Protein AF-A0A519YIN2-F1 (afdb_monomer)

Solvent-accessible surface area (backbone atoms only — not comparable to full-atom values): 6326 Å² total; per-residue (Å²): 134,84,76,80,74,86,56,94,84,68,76,73,82,45,78,56,23,67,72,43,74,65,37,31,50,52,16,38,61,60,21,43,63,30,43,52,50,17,51,50,36,40,52,53,16,50,53,48,19,66,74,64,34,72,75,64,7,54,49,42,31,53,52,20,50,52,53,18,52,54,39,33,50,55,17,49,54,50,14,51,52,55,15,64,68,54,80,72,80,85,74,81,86,78,64,96,80,59,91,43,82,91,48,52,81,79,73,57,85,132

Radius of gyration: 20.18 Å; Cα contacts (8 Å, |Δi|>4): 98; chains: 1; bounding box: 44×25×70 Å

pLDDT: mean 75.42, std 15.52, range [42.62, 97.12]

Structure (mmCIF, N/CA/C/O backbone):
data_AF-A0A519YIN2-F1
#
_entry.id   AF-A0A519YIN2-F1
#
loop_
_atom_site.group_PDB
_atom_site.id
_atom_site.type_symbol
_atom_site.label_atom_id
_atom_site.label_alt_id
_atom_site.label_comp_id
_atom_site.label_asym_id
_atom_site.label_entity_id
_atom_site.label_seq_id
_atom_site.pdbx_PDB_ins_code
_atom_site.Cartn_x
_atom_site.Cartn_y
_atom_site.Cartn_z
_atom_site.occupancy
_atom_site.B_iso_or_equiv
_atom_site.auth_seq_id
_atom_site.auth_comp_id
_atom_site.auth_asym_id
_atom_site.auth_atom_id
_atom_site.pdbx_PDB_model_num
ATOM 1 N N . ALA A 1 1 ? -26.749 0.402 3.080 1.00 46.25 1 ALA A N 1
ATOM 2 C CA . ALA A 1 1 ? -25.273 0.385 3.101 1.00 46.25 1 ALA A CA 1
ATOM 3 C C . ALA A 1 1 ? -24.846 -0.961 3.661 1.00 46.25 1 ALA A C 1
ATOM 5 O O . ALA A 1 1 ? -24.842 -1.151 4.871 1.00 46.25 1 ALA A O 1
ATOM 6 N N . GLU A 1 2 ? -24.653 -1.924 2.768 1.00 42.62 2 GLU A N 1
ATOM 7 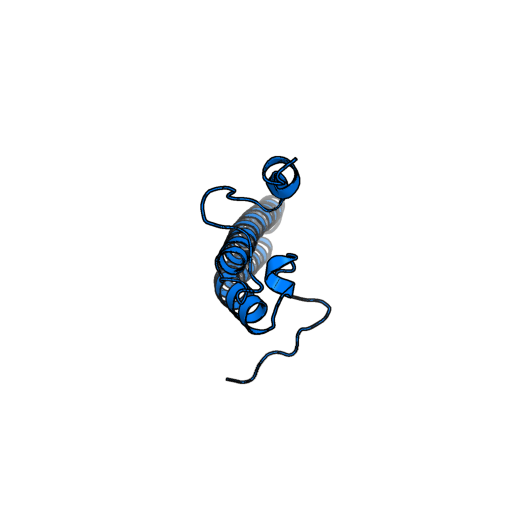C CA . GLU A 1 2 ? -24.361 -3.313 3.112 1.00 42.62 2 GLU A CA 1
ATOM 8 C C . GLU A 1 2 ? -22.952 -3.403 3.714 1.00 42.62 2 GLU A C 1
ATOM 10 O O . GLU A 1 2 ? -22.001 -2.837 3.171 1.00 42.62 2 GLU A O 1
ATOM 15 N N . ARG A 1 3 ? -22.828 -4.021 4.892 1.00 49.75 3 ARG A N 1
ATOM 16 C CA . ARG A 1 3 ? -21.546 -4.167 5.591 1.00 49.75 3 ARG A CA 1
ATOM 17 C C . ARG A 1 3 ? -20.703 -5.181 4.826 1.00 49.75 3 ARG A C 1
ATOM 19 O O . ARG A 1 3 ? -21.168 -6.293 4.604 1.00 49.75 3 ARG A O 1
ATOM 26 N N . LEU A 1 4 ? -19.458 -4.839 4.485 1.00 54.72 4 LEU A N 1
ATOM 27 C CA . LEU A 1 4 ? -18.485 -5.875 4.145 1.00 54.72 4 LEU A CA 1
ATOM 28 C C . LEU A 1 4 ? -18.327 -6.754 5.397 1.00 54.72 4 LEU A C 1
ATOM 30 O O . LEU A 1 4 ? -17.875 -6.231 6.422 1.00 54.72 4 LEU A O 1
ATOM 34 N N . PRO A 1 5 ? -18.708 -8.046 5.358 1.00 58.00 5 PRO A N 1
ATOM 35 C CA . PRO A 1 5 ? -18.439 -8.949 6.460 1.00 58.00 5 PRO A CA 1
ATOM 36 C C . PRO A 1 5 ? -16.938 -8.924 6.711 1.00 58.00 5 PRO A C 1
ATOM 38 O O . PRO A 1 5 ? -16.133 -8.886 5.777 1.00 58.00 5 PRO A O 1
ATOM 41 N N . ARG A 1 6 ? -16.574 -8.880 7.986 1.00 57.47 6 ARG A N 1
ATOM 42 C CA . ARG A 1 6 ? -15.207 -8.728 8.465 1.00 57.47 6 ARG A CA 1
ATOM 43 C C . ARG A 1 6 ? -14.313 -9.826 7.879 1.00 57.47 6 ARG A C 1
ATOM 45 O O . ARG A 1 6 ? -14.219 -10.925 8.419 1.00 57.47 6 ARG A O 1
ATOM 52 N N . ASN A 1 7 ? -13.679 -9.551 6.737 1.00 59.31 7 ASN A N 1
ATOM 53 C CA . ASN A 1 7 ? -12.852 -10.534 6.052 1.00 59.31 7 ASN A CA 1
ATOM 54 C C . ASN A 1 7 ? -11.622 -10.823 6.915 1.00 59.31 7 ASN A C 1
ATOM 56 O O . ASN A 1 7 ? -10.986 -9.924 7.473 1.00 59.31 7 ASN A O 1
ATOM 60 N N . ARG A 1 8 ? -11.261 -12.102 7.012 1.00 59.22 8 ARG A N 1
ATOM 61 C CA . ARG A 1 8 ? -10.138 -12.548 7.830 1.00 59.22 8 ARG A CA 1
ATOM 62 C C . ARG A 1 8 ? -8.754 -12.145 7.283 1.00 59.22 8 ARG A C 1
ATOM 64 O O . ARG A 1 8 ? -7.770 -12.422 7.958 1.00 59.22 8 ARG A O 1
ATOM 71 N N . TRP A 1 9 ? -8.672 -11.481 6.127 1.00 56.84 9 TRP A N 1
ATOM 72 C CA . TRP A 1 9 ? -7.410 -11.245 5.409 1.00 56.84 9 TRP A CA 1
ATOM 73 C C . TRP A 1 9 ? -7.090 -9.784 5.054 1.00 56.84 9 TRP A C 1
ATOM 75 O O . TRP A 1 9 ? -5.938 -9.502 4.749 1.00 56.84 9 TRP A O 1
ATOM 85 N N . ALA A 1 10 ? -8.046 -8.850 5.103 1.00 61.69 10 ALA A N 1
ATOM 86 C CA . ALA A 1 10 ? -7.838 -7.478 4.615 1.00 61.69 10 ALA A CA 1
ATOM 87 C C . ALA A 1 10 ? -8.329 -6.407 5.606 1.00 61.69 10 ALA A C 1
ATOM 89 O O . ALA A 1 10 ? -9.294 -6.636 6.338 1.00 61.69 10 ALA A O 1
ATOM 90 N N . GLY A 1 11 ? -7.681 -5.235 5.589 1.00 66.31 11 GLY A N 1
ATOM 91 C CA . GLY A 1 11 ? -8.052 -4.044 6.366 1.00 66.31 11 GLY A CA 1
ATOM 92 C C . GLY A 1 11 ? -7.111 -3.714 7.533 1.00 66.31 11 GLY A C 1
ATOM 93 O O . GLY A 1 11 ? -6.221 -4.491 7.878 1.00 66.31 11 GLY A O 1
ATOM 94 N N . VAL A 1 12 ? -7.313 -2.545 8.148 1.00 69.31 12 VAL A N 1
ATOM 95 C CA . VAL A 1 12 ? -6.556 -2.101 9.335 1.00 69.31 12 VAL A CA 1
ATOM 96 C C . VAL A 1 12 ? -6.982 -2.937 10.544 1.00 69.31 12 VAL A C 1
ATOM 98 O O . VAL A 1 12 ? -8.166 -3.000 10.867 1.00 69.31 12 VAL A O 1
ATOM 101 N N . ARG A 1 13 ? -6.023 -3.610 11.192 1.00 73.94 13 ARG A N 1
ATOM 102 C CA . ARG A 1 13 ? -6.262 -4.573 12.281 1.00 73.94 13 ARG A CA 1
ATOM 103 C C . ARG A 1 13 ? -5.486 -4.230 13.534 1.00 73.94 13 ARG A C 1
ATOM 105 O O . ARG A 1 13 ? -4.581 -4.944 13.953 1.00 73.94 13 ARG A O 1
ATOM 112 N N . THR A 1 14 ? -5.853 -3.116 14.135 1.00 69.94 14 THR A N 1
ATOM 113 C CA . THR A 1 14 ? -5.422 -2.784 15.491 1.00 69.94 14 THR A CA 1
ATOM 114 C C . THR A 1 14 ? -6.461 -3.277 16.500 1.00 69.94 14 THR A C 1
ATOM 116 O O . THR A 1 14 ? -7.635 -3.390 16.137 1.00 69.94 14 THR A O 1
ATOM 119 N N . PRO A 1 15 ? -6.082 -3.566 17.757 1.00 70.75 15 PRO A N 1
ATOM 120 C CA . PRO A 1 15 ? -7.028 -4.006 18.788 1.00 70.75 15 PRO A CA 1
ATOM 121 C C . PRO A 1 15 ? -8.262 -3.094 18.894 1.00 70.75 15 PRO A C 1
ATOM 123 O O . PRO A 1 15 ? -9.375 -3.603 18.982 1.00 70.75 15 PRO A O 1
ATOM 126 N N . GLU A 1 16 ? -8.093 -1.778 18.734 1.00 68.31 16 GLU A N 1
ATOM 127 C CA . GLU A 1 16 ? -9.209 -0.819 18.735 1.00 68.31 16 GLU A CA 1
ATOM 128 C C . GLU A 1 16 ? -10.136 -0.961 17.517 1.00 68.31 16 GLU A C 1
ATOM 130 O O . GLU A 1 16 ? -11.353 -0.976 17.661 1.00 68.31 16 GLU A O 1
ATOM 135 N N . THR A 1 17 ? -9.598 -1.171 16.308 1.00 61.50 17 THR A N 1
ATOM 136 C CA . THR A 1 17 ? -10.432 -1.411 15.105 1.00 61.50 17 THR A CA 1
ATOM 137 C C . THR A 1 17 ? -11.217 -2.717 15.163 1.00 61.50 17 THR A C 1
ATOM 139 O O . THR A 1 17 ? -12.149 -2.914 14.390 1.00 61.50 17 THR A O 1
ATOM 142 N N . MET A 1 18 ? -10.806 -3.650 16.025 1.00 72.56 18 MET A N 1
ATOM 143 C CA . MET A 1 18 ? -11.410 -4.973 16.143 1.00 72.56 18 MET A CA 1
ATOM 144 C C . MET A 1 18 ? -12.534 -5.033 17.184 1.00 72.56 18 MET A C 1
ATOM 146 O O . MET A 1 18 ? -13.124 -6.100 17.340 1.00 72.56 18 MET A O 1
ATOM 150 N N . ARG A 1 19 ? -12.816 -3.920 17.874 1.00 75.69 19 ARG A N 1
ATOM 151 C CA . ARG A 1 19 ? -13.758 -3.846 18.996 1.00 75.69 19 ARG A CA 1
ATOM 152 C C . ARG A 1 19 ? -15.215 -4.002 18.564 1.00 75.69 19 ARG A C 1
ATOM 154 O O . ARG A 1 19 ? -15.980 -4.688 19.234 1.00 75.69 19 ARG A O 1
ATOM 161 N N . ASP A 1 20 ? -15.573 -3.412 17.428 1.00 74.81 20 ASP A N 1
ATOM 162 C CA . ASP A 1 20 ? -16.903 -3.503 16.836 1.00 74.81 20 ASP A CA 1
ATOM 163 C C . ASP A 1 20 ? -16.857 -3.282 15.313 1.00 74.81 20 ASP A C 1
ATOM 165 O O . ASP A 1 20 ? -15.917 -2.703 14.755 1.00 74.81 20 ASP A O 1
ATOM 169 N N . ASP A 1 21 ? -17.896 -3.749 14.620 1.00 74.31 21 ASP A N 1
ATOM 170 C CA . ASP A 1 21 ? -17.967 -3.669 13.161 1.00 74.31 21 ASP A CA 1
ATOM 171 C C . ASP A 1 21 ? -18.114 -2.229 12.638 1.00 74.31 21 ASP A C 1
ATOM 173 O O . ASP A 1 21 ? -17.778 -1.966 11.482 1.00 74.31 21 ASP A O 1
ATOM 177 N N . GLN A 1 22 ? -18.652 -1.291 13.432 1.00 73.62 22 GLN A N 1
ATOM 178 C CA . GLN A 1 22 ? -18.766 0.112 13.012 1.00 73.62 22 GLN A CA 1
ATOM 179 C C . GLN A 1 22 ? -17.399 0.803 13.045 1.00 73.62 22 GLN A C 1
ATOM 181 O O . GLN A 1 22 ? -17.034 1.458 12.070 1.00 73.62 22 GLN A O 1
ATOM 186 N N . THR A 1 23 ? -16.600 0.579 14.085 1.00 77.94 23 THR A N 1
ATOM 187 C CA . THR A 1 23 ? -15.229 1.083 14.221 1.00 77.94 23 THR A CA 1
ATOM 188 C C . THR A 1 23 ? -14.308 0.492 13.154 1.00 77.94 23 THR A C 1
ATOM 190 O O . THR A 1 23 ? -13.535 1.228 12.536 1.00 77.94 23 THR A O 1
ATOM 193 N N . PHE A 1 24 ? -14.447 -0.800 12.828 1.00 74.88 24 PHE A N 1
ATOM 194 C CA . PHE A 1 24 ? -13.725 -1.415 11.705 1.00 74.88 24 PHE A CA 1
ATOM 195 C C . PHE A 1 24 ? -14.078 -0.767 10.355 1.00 74.88 24 PHE A C 1
ATOM 197 O O . PHE A 1 24 ? -13.197 -0.508 9.528 1.00 74.88 24 PHE A O 1
ATOM 204 N N . ALA A 1 25 ? -15.365 -0.490 10.118 1.00 79.38 25 ALA A N 1
ATOM 205 C CA . ALA A 1 25 ? -15.820 0.158 8.892 1.00 79.38 25 ALA A CA 1
ATOM 206 C C . ALA A 1 25 ? -15.326 1.610 8.796 1.00 79.38 25 ALA A C 1
ATOM 208 O O . ALA A 1 25 ? -14.869 2.026 7.732 1.00 79.38 25 ALA A O 1
ATOM 209 N N . LEU A 1 26 ? -15.362 2.366 9.897 1.00 78.00 26 LEU A N 1
ATOM 210 C CA . LEU A 1 26 ? -14.862 3.742 9.957 1.00 78.00 26 LEU A CA 1
ATOM 211 C C . LEU A 1 26 ? -13.354 3.805 9.694 1.00 78.00 26 LEU A C 1
ATOM 213 O O . LEU A 1 26 ? -12.913 4.585 8.850 1.00 78.00 26 LEU A O 1
ATOM 217 N N . ALA A 1 27 ? -12.574 2.932 10.331 1.00 74.88 27 ALA A N 1
ATOM 218 C CA . ALA A 1 27 ? -11.130 2.873 10.135 1.00 74.88 27 ALA A CA 1
ATOM 219 C C . ALA A 1 27 ? -10.746 2.579 8.679 1.00 74.88 27 ALA A C 1
ATOM 221 O O . ALA A 1 27 ? -9.907 3.273 8.103 1.00 74.88 27 ALA A O 1
ATOM 222 N N . ASN A 1 28 ? -11.396 1.592 8.051 1.00 79.44 28 ASN A N 1
ATOM 223 C CA . ASN A 1 28 ? -11.136 1.259 6.649 1.00 79.44 28 ASN A CA 1
ATOM 224 C C . ASN A 1 28 ? -11.689 2.307 5.677 1.00 79.44 28 ASN A C 1
ATOM 226 O O . ASN A 1 28 ? -11.111 2.500 4.613 1.00 79.44 28 ASN A O 1
ATOM 230 N N . LYS A 1 29 ? -12.758 3.029 6.032 1.00 80.75 29 LYS A N 1
ATOM 231 C CA . LYS A 1 29 ? -13.252 4.153 5.225 1.00 80.75 29 LYS A CA 1
ATOM 232 C C . LYS A 1 29 ? -12.249 5.309 5.194 1.00 80.75 29 LYS A C 1
ATOM 234 O O . LYS A 1 29 ? -12.078 5.927 4.149 1.00 80.75 29 LYS A O 1
ATOM 239 N N . VAL A 1 30 ? -11.557 5.561 6.306 1.00 78.19 30 VAL A N 1
ATOM 240 C CA . VAL A 1 30 ? -10.485 6.569 6.396 1.00 78.19 30 VAL A CA 1
ATOM 241 C C . VAL A 1 30 ? -9.194 6.088 5.719 1.00 78.19 30 VAL A C 1
ATOM 243 O O . VAL A 1 30 ? -8.514 6.875 5.064 1.00 78.19 30 VAL A O 1
ATOM 246 N N . ALA A 1 31 ? -8.870 4.795 5.815 1.00 77.94 31 ALA A N 1
ATOM 247 C CA . ALA A 1 31 ? -7.694 4.203 5.166 1.00 77.94 31 ALA A CA 1
ATOM 248 C C . ALA A 1 31 ? -7.881 3.932 3.655 1.00 77.94 31 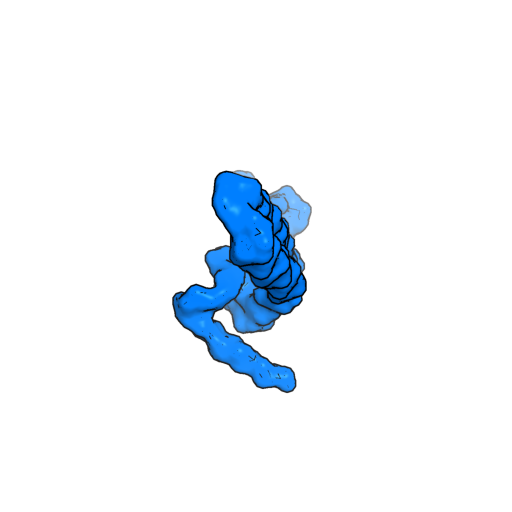ALA A C 1
ATOM 250 O O . ALA A 1 31 ? -6.911 3.841 2.910 1.00 77.94 31 ALA A O 1
ATOM 251 N N . GLY A 1 32 ? -9.120 3.820 3.173 1.00 81.69 32 GLY A N 1
ATOM 252 C CA . GLY A 1 32 ? -9.448 3.562 1.768 1.00 81.69 32 GLY A CA 1
ATOM 253 C C . GLY A 1 32 ? -8.819 4.533 0.752 1.00 81.69 32 GLY A C 1
ATOM 254 O O . GLY A 1 32 ? -8.180 4.061 -0.190 1.00 81.69 32 GLY A O 1
ATOM 255 N N . PRO A 1 33 ? -8.947 5.868 0.901 1.00 86.00 33 PRO A N 1
ATOM 256 C CA . PRO A 1 33 ? -8.425 6.817 -0.088 1.00 86.00 33 PRO A CA 1
ATOM 257 C C . PRO A 1 33 ? -6.898 6.785 -0.224 1.00 86.00 33 PRO A C 1
ATOM 259 O O . PRO A 1 33 ? -6.371 6.929 -1.324 1.00 86.00 33 PRO A O 1
ATOM 262 N N . THR A 1 34 ? -6.175 6.555 0.869 1.00 86.06 34 THR A N 1
ATOM 263 C CA . THR A 1 34 ? -4.705 6.471 0.851 1.00 86.06 34 THR A CA 1
ATOM 264 C C . THR A 1 34 ? -4.221 5.171 0.212 1.00 86.06 34 THR A C 1
ATOM 266 O O . THR A 1 34 ? -3.246 5.189 -0.536 1.00 86.06 34 THR A O 1
ATOM 269 N N . LEU A 1 35 ? -4.939 4.060 0.409 1.00 86.62 35 LEU A N 1
ATOM 270 C CA . LEU A 1 35 ? -4.678 2.812 -0.315 1.00 86.62 35 LEU A CA 1
ATOM 271 C C . LEU A 1 35 ? -4.945 2.948 -1.821 1.00 86.62 35 LEU A C 1
ATOM 273 O O . LEU A 1 35 ? -4.152 2.454 -2.620 1.00 86.62 35 LEU A O 1
ATOM 277 N N . LEU A 1 36 ? -6.008 3.656 -2.220 1.00 88.12 36 LEU A N 1
ATOM 278 C CA . LEU A 1 36 ? -6.262 3.964 -3.633 1.00 88.12 36 LEU A CA 1
ATOM 279 C C . LEU A 1 36 ? -5.151 4.828 -4.238 1.00 88.12 36 LEU A C 1
ATOM 281 O O . LEU A 1 36 ? -4.692 4.546 -5.344 1.00 88.12 36 LEU A O 1
ATOM 285 N N . ALA A 1 37 ? -4.678 5.840 -3.508 1.00 89.12 37 ALA A N 1
ATOM 286 C CA . ALA A 1 37 ? -3.555 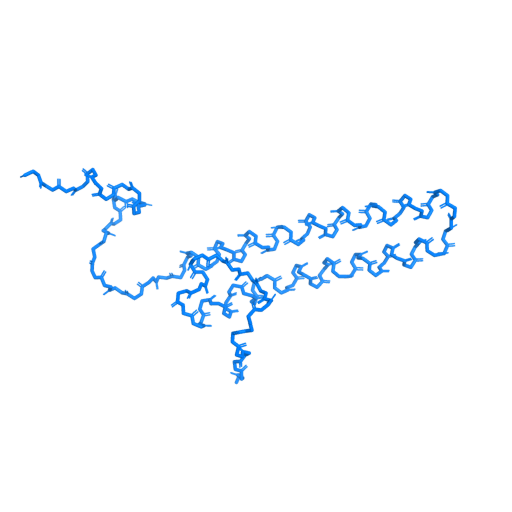6.664 -3.946 1.00 89.12 37 ALA A CA 1
ATOM 287 C C . ALA A 1 37 ? -2.265 5.838 -4.106 1.00 89.12 37 ALA A C 1
ATOM 289 O O . ALA A 1 37 ? -1.580 5.955 -5.122 1.00 89.12 37 ALA A O 1
ATOM 290 N N . ALA A 1 38 ? -1.965 4.951 -3.151 1.00 89.19 38 ALA A N 1
ATOM 291 C CA . ALA A 1 38 ? -0.823 4.043 -3.232 1.00 89.19 38 ALA A CA 1
ATOM 292 C C . ALA A 1 38 ? -0.920 3.095 -4.442 1.00 89.19 38 ALA A C 1
ATOM 294 O O . ALA A 1 38 ? 0.062 2.915 -5.160 1.00 89.19 38 ALA A O 1
ATOM 295 N N . ALA A 1 39 ? -2.105 2.541 -4.717 1.00 91.88 39 ALA A N 1
ATOM 296 C CA . ALA A 1 39 ? -2.336 1.722 -5.906 1.00 91.88 39 ALA A CA 1
ATOM 297 C C . ALA A 1 39 ? -2.104 2.520 -7.202 1.00 91.88 39 ALA A C 1
ATOM 299 O O . ALA A 1 39 ? -1.435 2.031 -8.111 1.00 91.88 39 ALA A O 1
ATOM 300 N N . GLY A 1 40 ? -2.585 3.766 -7.268 1.00 94.31 40 GLY A N 1
ATOM 301 C CA . GLY A 1 40 ? -2.345 4.660 -8.404 1.00 94.31 40 GLY A CA 1
ATOM 302 C C . GLY A 1 40 ? -0.857 4.928 -8.647 1.00 94.31 40 GLY A C 1
ATOM 303 O O . GLY A 1 40 ? -0.395 4.832 -9.783 1.00 94.31 40 GLY A O 1
ATOM 304 N N . LEU A 1 41 ? -0.088 5.182 -7.584 1.00 93.06 41 LEU A N 1
ATOM 305 C CA . LEU A 1 41 ? 1.366 5.362 -7.670 1.00 93.06 41 LEU A CA 1
ATOM 306 C C . LEU A 1 41 ? 2.068 4.128 -8.247 1.00 93.06 41 LEU A C 1
ATOM 308 O O . LEU A 1 41 ? 2.939 4.273 -9.103 1.00 93.06 41 LEU A O 1
ATOM 312 N N . LEU A 1 42 ? 1.666 2.924 -7.831 1.00 94.44 42 LEU A N 1
ATOM 313 C CA . LEU A 1 42 ? 2.226 1.676 -8.360 1.00 94.44 42 LEU A CA 1
ATOM 314 C C . LEU A 1 42 ? 1.883 1.463 -9.835 1.00 94.44 42 LEU A C 1
ATOM 316 O O . LEU A 1 42 ? 2.743 1.032 -10.599 1.00 94.44 42 LEU A O 1
ATOM 320 N N . VAL A 1 43 ? 0.657 1.786 -10.256 1.00 97.12 43 VAL A N 1
ATOM 321 C CA . VAL A 1 43 ? 0.257 1.693 -11.670 1.00 97.12 43 VAL A CA 1
ATOM 322 C C . VAL A 1 43 ? 1.089 2.648 -12.524 1.00 97.12 43 VAL A C 1
ATOM 324 O O . VAL A 1 43 ? 1.661 2.231 -13.529 1.00 97.12 43 VAL A O 1
ATOM 327 N N . ILE A 1 44 ? 1.213 3.910 -12.103 1.00 95.62 44 ILE A N 1
ATOM 328 C CA . ILE A 1 44 ? 2.006 4.920 -12.817 1.00 95.62 44 ILE A CA 1
ATOM 329 C C . ILE A 1 44 ? 3.478 4.500 -12.877 1.00 95.62 44 ILE A C 1
ATOM 331 O O . ILE A 1 44 ? 4.086 4.542 -13.944 1.00 95.62 44 ILE A O 1
ATOM 335 N N . GLY A 1 45 ? 4.040 4.051 -11.753 1.00 94.38 45 GLY A N 1
ATOM 336 C CA . GLY A 1 45 ? 5.420 3.583 -11.675 1.00 94.38 45 GLY A CA 1
ATOM 337 C C . GLY A 1 45 ? 5.700 2.353 -12.532 1.00 94.38 45 GLY A C 1
ATOM 338 O O . GLY A 1 45 ? 6.726 2.302 -13.205 1.00 94.38 45 GLY A O 1
ATOM 339 N N . GLY A 1 46 ? 4.775 1.391 -12.564 1.00 94.00 46 GLY A N 1
ATOM 340 C CA . GLY A 1 46 ? 4.867 0.208 -13.418 1.00 94.00 46 GLY A CA 1
ATOM 341 C C . GLY A 1 46 ? 4.836 0.561 -14.905 1.00 94.00 46 GLY A C 1
ATOM 342 O O . GLY A 1 46 ? 5.689 0.100 -15.661 1.00 94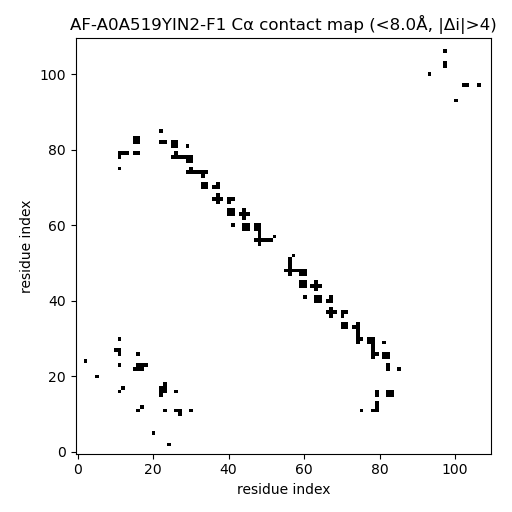.00 46 GLY A O 1
ATOM 343 N N . ILE A 1 47 ? 3.910 1.434 -15.319 1.00 96.31 47 ILE A N 1
ATOM 344 C CA . ILE A 1 47 ? 3.834 1.927 -16.703 1.00 96.31 47 ILE A CA 1
ATOM 345 C C . ILE A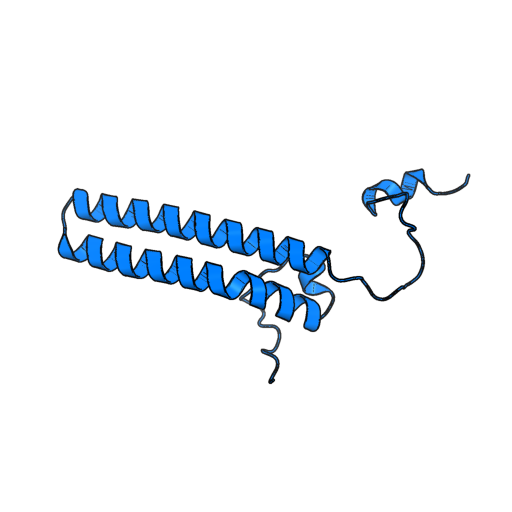 1 47 ? 5.120 2.676 -17.072 1.00 96.31 47 ILE A C 1
ATOM 347 O O . ILE A 1 47 ? 5.715 2.395 -18.111 1.00 96.31 47 ILE A O 1
ATOM 351 N N . ALA A 1 48 ? 5.589 3.584 -16.211 1.00 92.12 48 ALA A N 1
ATOM 352 C CA . ALA A 1 48 ? 6.832 4.320 -16.429 1.00 92.12 48 ALA A CA 1
ATOM 353 C C . ALA A 1 48 ? 8.042 3.377 -16.533 1.00 92.12 48 ALA A C 1
ATOM 355 O O . ALA A 1 48 ? 8.886 3.554 -17.409 1.00 92.12 48 ALA A O 1
ATOM 356 N N . GLY A 1 49 ? 8.099 2.341 -15.692 1.00 95.00 49 GLY A N 1
ATOM 357 C CA . GLY A 1 49 ? 9.139 1.316 -15.737 1.00 95.00 49 GLY A CA 1
ATOM 358 C C . GLY A 1 49 ? 9.204 0.591 -17.080 1.00 95.00 49 GLY A C 1
ATOM 359 O O . GLY A 1 49 ? 10.293 0.422 -17.629 1.00 95.00 49 GLY A O 1
ATOM 360 N N . ILE A 1 50 ? 8.043 0.216 -17.629 1.00 95.06 50 ILE A N 1
ATOM 361 C CA . ILE A 1 50 ? 7.935 -0.458 -18.932 1.00 95.06 50 ILE A CA 1
ATOM 362 C C . ILE A 1 50 ? 8.318 0.488 -20.078 1.00 95.06 50 ILE A C 1
ATOM 364 O O . ILE A 1 50 ? 9.052 0.081 -20.974 1.00 95.06 50 ILE A O 1
ATOM 368 N N . LEU A 1 51 ? 7.841 1.738 -20.054 1.00 95.75 51 LEU A 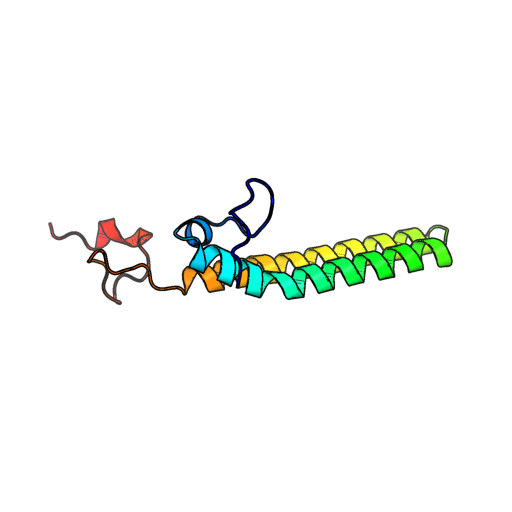N 1
ATOM 369 C CA . LEU A 1 51 ? 8.072 2.704 -21.135 1.00 95.75 51 LEU A CA 1
ATOM 370 C C . LEU A 1 51 ? 9.520 3.206 -21.201 1.00 95.75 51 LEU A C 1
ATOM 372 O O . LEU A 1 51 ? 10.037 3.419 -22.293 1.00 95.75 51 LEU A O 1
ATOM 376 N N . ILE A 1 52 ? 10.166 3.415 -20.049 1.00 94.44 52 ILE A N 1
ATOM 377 C CA . ILE A 1 52 ? 11.548 3.911 -19.984 1.00 94.44 52 ILE A CA 1
ATOM 378 C C . ILE A 1 52 ? 12.542 2.772 -20.247 1.00 94.44 52 ILE A C 1
ATOM 380 O O . ILE A 1 52 ? 13.506 2.951 -20.989 1.00 94.44 52 ILE A O 1
ATOM 384 N N . GLY A 1 53 ? 12.317 1.600 -19.642 1.00 89.69 53 GLY A N 1
ATOM 385 C CA . GLY A 1 53 ? 13.213 0.449 -19.750 1.00 89.69 53 GLY A CA 1
ATOM 386 C C . GLY A 1 53 ? 14.606 0.657 -19.131 1.00 89.69 53 GLY A C 1
ATOM 387 O O . GLY A 1 53 ? 14.956 1.718 -18.604 1.00 89.69 53 GLY A O 1
ATOM 388 N N . GLY A 1 54 ? 15.421 -0.403 -19.159 1.00 93.31 54 GLY A N 1
ATOM 389 C CA . GLY A 1 54 ? 16.801 -0.382 -18.660 1.00 93.31 54 GLY A CA 1
ATOM 390 C C . GLY A 1 54 ? 16.936 -0.003 -17.176 1.00 93.31 54 GLY A C 1
ATOM 391 O O . GLY A 1 54 ? 16.019 -0.184 -16.375 1.00 93.31 54 GLY A O 1
ATOM 392 N N . ALA A 1 55 ? 18.099 0.537 -16.800 1.00 92.75 55 ALA A N 1
ATOM 393 C CA . ALA A 1 55 ? 18.389 0.918 -15.414 1.00 92.75 55 ALA A CA 1
ATOM 394 C C . ALA A 1 55 ? 17.482 2.052 -14.897 1.00 92.75 55 ALA A C 1
ATOM 396 O O . ALA A 1 55 ? 17.080 2.047 -13.733 1.00 92.75 55 ALA A O 1
ATOM 397 N N . PHE A 1 56 ? 17.112 2.999 -15.764 1.00 91.38 56 PHE A N 1
ATOM 398 C CA . PHE A 1 56 ? 16.228 4.109 -15.402 1.00 91.38 56 PHE A CA 1
ATOM 399 C C . PHE A 1 56 ? 14.787 3.647 -15.146 1.00 91.38 56 PHE A C 1
ATOM 401 O O . PHE A 1 56 ? 14.161 4.122 -14.199 1.00 91.38 56 PHE A O 1
ATOM 408 N N . GLY A 1 57 ? 14.284 2.675 -15.916 1.00 92.38 57 GLY A N 1
ATOM 409 C CA . GLY A 1 57 ? 12.985 2.049 -15.664 1.00 92.38 57 GLY A CA 1
ATOM 410 C C . GLY A 1 57 ? 12.936 1.329 -14.314 1.00 92.38 57 GLY A C 1
ATOM 411 O O . GLY A 1 57 ? 11.979 1.501 -13.561 1.00 92.38 57 GLY A O 1
ATOM 412 N N . ILE A 1 58 ? 14.001 0.603 -13.951 1.00 93.94 58 ILE A N 1
ATOM 413 C CA . ILE A 1 58 ? 14.125 -0.027 -12.623 1.00 93.94 58 ILE A CA 1
ATOM 414 C C . ILE A 1 58 ? 14.081 1.038 -11.518 1.00 93.94 58 ILE A C 1
ATOM 416 O O . ILE A 1 58 ? 13.341 0.886 -10.545 1.00 93.94 58 ILE A O 1
ATOM 420 N N . GLY A 1 59 ? 14.819 2.141 -11.685 1.00 94.50 59 GLY A N 1
ATOM 421 C CA . GLY A 1 59 ? 14.799 3.265 -10.747 1.00 94.50 59 GLY A CA 1
ATOM 422 C C . GLY A 1 59 ? 13.398 3.856 -10.551 1.00 94.50 59 GLY A C 1
ATOM 423 O O . GLY A 1 59 ? 12.969 4.048 -9.414 1.00 94.50 59 GLY A O 1
ATOM 424 N N . ALA A 1 60 ? 12.653 4.078 -11.638 1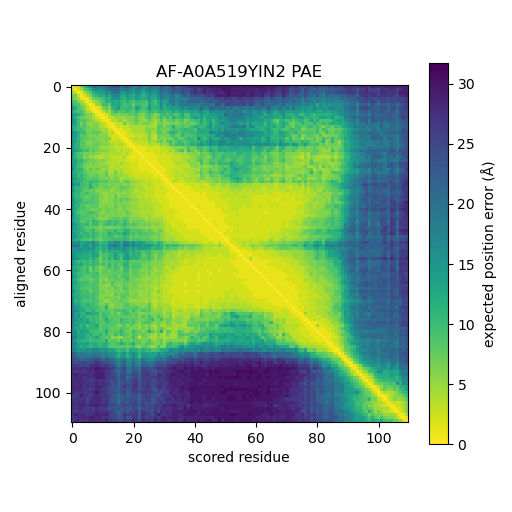.00 92.06 60 ALA A N 1
ATOM 425 C CA . ALA A 1 60 ? 11.288 4.604 -11.584 1.00 92.06 60 ALA A CA 1
ATOM 426 C C . ALA A 1 60 ? 10.330 3.681 -10.807 1.00 92.06 60 ALA A C 1
ATOM 428 O O . ALA A 1 60 ? 9.561 4.152 -9.963 1.00 92.06 60 ALA A O 1
ATOM 429 N N . VAL A 1 61 ? 10.418 2.364 -11.028 1.00 94.62 61 VAL A N 1
ATOM 430 C CA . VAL A 1 61 ? 9.617 1.379 -10.284 1.00 94.62 61 VAL A CA 1
ATOM 431 C C . VAL A 1 61 ? 9.969 1.416 -8.799 1.00 94.62 61 VAL A C 1
ATOM 433 O O . VAL A 1 61 ? 9.067 1.520 -7.970 1.00 94.62 61 VAL A O 1
ATOM 436 N N . LEU A 1 62 ? 11.256 1.411 -8.440 1.00 96.50 62 LEU A N 1
ATOM 437 C CA . LEU A 1 62 ? 11.681 1.455 -7.036 1.00 96.50 62 LEU A CA 1
ATOM 438 C C . LEU A 1 62 ? 11.172 2.710 -6.317 1.00 96.50 62 LEU A C 1
ATOM 440 O O . LEU A 1 62 ? 10.620 2.608 -5.221 1.00 96.50 62 LEU A O 1
ATOM 444 N N . VAL A 1 63 ? 11.287 3.880 -6.949 1.00 95.69 63 VAL A N 1
ATOM 445 C CA . VAL A 1 63 ? 10.775 5.139 -6.389 1.00 95.69 63 VAL A CA 1
ATOM 446 C C . VAL A 1 63 ? 9.260 5.072 -6.187 1.00 95.69 63 VAL A C 1
ATOM 448 O O . VAL A 1 63 ? 8.766 5.463 -5.129 1.00 95.69 63 VAL A O 1
ATOM 451 N N . SER A 1 64 ? 8.518 4.525 -7.153 1.00 94.62 64 SER A N 1
ATOM 452 C CA . SER A 1 64 ? 7.063 4.379 -7.032 1.00 94.62 64 SER A CA 1
ATOM 453 C C . SER A 1 64 ? 6.647 3.434 -5.904 1.00 94.62 64 SER A C 1
ATOM 455 O O . SER A 1 64 ? 5.695 3.729 -5.183 1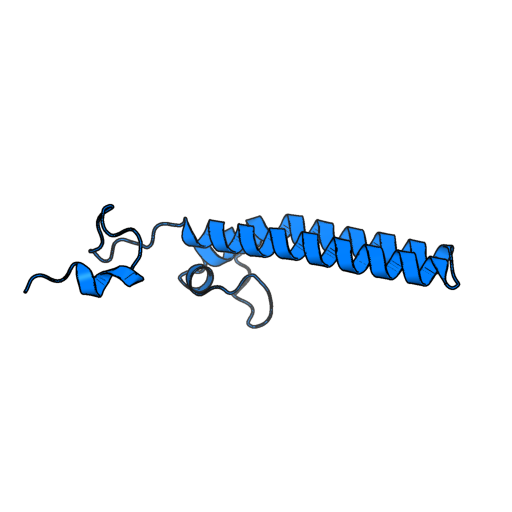.00 94.62 64 SER A O 1
ATOM 457 N N . VAL A 1 65 ? 7.392 2.344 -5.692 1.00 95.69 65 VAL A N 1
ATOM 458 C CA . VAL A 1 65 ? 7.156 1.391 -4.601 1.00 95.69 65 VAL A CA 1
ATOM 459 C C . VAL A 1 65 ? 7.366 2.067 -3.251 1.00 95.69 65 VAL A C 1
ATOM 461 O O . VAL A 1 65 ? 6.520 1.938 -2.367 1.00 95.69 65 VAL A O 1
ATOM 464 N N . VAL A 1 66 ? 8.448 2.836 -3.097 1.00 96.69 66 VAL A N 1
ATOM 465 C CA . VAL A 1 66 ? 8.715 3.590 -1.864 1.00 96.69 66 VAL A CA 1
ATOM 466 C C . VAL A 1 66 ? 7.620 4.630 -1.618 1.00 96.69 66 VAL A C 1
ATOM 468 O O . VAL A 1 66 ? 7.068 4.690 -0.519 1.00 96.69 66 VAL A O 1
ATOM 471 N N . ALA A 1 67 ? 7.242 5.406 -2.637 1.00 93.31 67 ALA A N 1
ATOM 472 C CA . ALA A 1 67 ? 6.179 6.402 -2.523 1.00 93.31 67 ALA A CA 1
ATOM 473 C C . ALA A 1 67 ? 4.825 5.768 -2.152 1.00 93.31 67 ALA A C 1
ATOM 475 O O . ALA A 1 67 ? 4.118 6.272 -1.274 1.00 93.31 67 ALA A O 1
ATOM 476 N N . ALA A 1 68 ? 4.477 4.633 -2.764 1.00 91.44 68 ALA A N 1
ATOM 477 C CA . ALA A 1 68 ? 3.256 3.896 -2.457 1.00 91.44 68 ALA A CA 1
ATOM 478 C C . ALA A 1 68 ? 3.269 3.338 -1.026 1.00 91.44 68 ALA A C 1
ATOM 480 O O . ALA A 1 68 ? 2.276 3.470 -0.311 1.00 91.44 68 ALA A O 1
ATOM 481 N N . ALA A 1 69 ? 4.397 2.779 -0.577 1.00 89.88 69 ALA A N 1
ATOM 482 C CA . ALA A 1 69 ? 4.551 2.253 0.778 1.00 89.88 69 ALA A CA 1
ATOM 483 C C . ALA A 1 69 ? 4.386 3.349 1.843 1.00 89.88 69 ALA A C 1
ATOM 485 O O .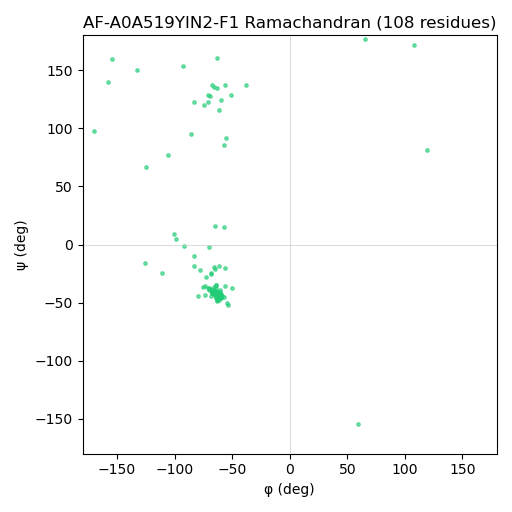 ALA A 1 69 ? 3.651 3.158 2.813 1.00 89.88 69 ALA A O 1
ATOM 486 N N . LEU A 1 70 ? 5.005 4.517 1.640 1.00 90.94 70 LEU A N 1
ATOM 487 C CA . LEU A 1 70 ? 4.856 5.665 2.540 1.00 90.94 70 LEU A CA 1
ATOM 488 C C . LEU A 1 70 ? 3.406 6.168 2.581 1.00 90.94 70 LEU A C 1
ATOM 490 O O . LEU A 1 70 ? 2.871 6.424 3.659 1.00 90.94 70 LEU A O 1
ATOM 494 N N . THR A 1 71 ? 2.746 6.246 1.424 1.00 88.38 71 THR A N 1
ATOM 495 C CA . THR A 1 71 ? 1.338 6.666 1.317 1.00 88.38 71 THR A CA 1
ATOM 496 C C . THR A 1 71 ? 0.388 5.684 2.012 1.00 88.38 71 THR A C 1
ATOM 498 O O . THR A 1 71 ? -0.539 6.085 2.714 1.00 88.38 71 THR A O 1
ATOM 501 N N . ALA A 1 72 ? 0.628 4.380 1.870 1.00 83.75 72 ALA A N 1
ATOM 502 C CA . ALA A 1 72 ? -0.152 3.359 2.560 1.00 83.75 72 ALA A CA 1
ATOM 503 C C . ALA A 1 72 ? 0.083 3.388 4.083 1.00 83.75 72 ALA A C 1
ATOM 505 O O . ALA A 1 72 ? -0.862 3.229 4.859 1.00 83.75 72 ALA A O 1
ATOM 506 N N . ALA A 1 73 ? 1.320 3.636 4.528 1.00 83.69 73 ALA A N 1
ATOM 507 C CA . ALA A 1 73 ? 1.668 3.720 5.946 1.00 83.69 73 ALA A CA 1
ATOM 508 C C . ALA A 1 73 ? 1.000 4.917 6.650 1.00 83.69 73 ALA A C 1
ATOM 510 O O . ALA A 1 73 ? 0.461 4.769 7.754 1.00 83.69 73 ALA A O 1
ATOM 511 N N . THR A 1 74 ? 0.966 6.092 6.009 1.00 83.69 74 THR A N 1
ATOM 512 C CA . THR A 1 74 ? 0.238 7.257 6.544 1.00 83.69 74 THR A CA 1
ATOM 513 C C . THR A 1 74 ? -1.258 6.962 6.652 1.00 83.69 74 THR A C 1
ATOM 515 O O . THR A 1 74 ? -1.853 7.196 7.703 1.00 83.69 74 THR A O 1
ATOM 518 N N . GLY A 1 75 ? -1.841 6.324 5.636 1.00 77.25 75 GLY A N 1
ATOM 519 C CA . GLY A 1 75 ? -3.212 5.817 5.654 1.00 77.25 75 GLY A CA 1
ATOM 520 C C . GLY A 1 75 ? -3.542 4.878 6.809 1.00 77.25 75 GLY A C 1
ATOM 521 O O . GLY A 1 75 ? -4.524 5.081 7.527 1.00 77.25 75 GLY A O 1
ATOM 522 N N . GLY A 1 76 ? -2.704 3.860 7.016 1.00 75.69 76 GLY A N 1
ATOM 523 C CA . GLY A 1 76 ? -2.886 2.869 8.077 1.00 75.69 76 GLY A CA 1
ATOM 524 C C . GLY A 1 76 ? -2.805 3.479 9.477 1.00 75.69 76 GLY A C 1
ATOM 525 O O . GLY A 1 76 ? -3.629 3.164 10.337 1.00 75.69 76 GLY A O 1
ATOM 526 N N . SER A 1 77 ? -1.860 4.399 9.701 1.00 77.06 77 SER A N 1
ATOM 527 C CA . SER A 1 77 ? -1.723 5.094 10.989 1.00 77.06 77 SER A CA 1
ATOM 528 C C . SER A 1 77 ? -2.890 6.048 11.277 1.00 77.06 77 SER A C 1
ATOM 530 O O . SER A 1 77 ? -3.383 6.082 12.406 1.00 77.06 77 SER A O 1
ATOM 532 N N . LEU A 1 78 ? -3.393 6.763 10.264 1.00 75.94 78 LEU A N 1
ATOM 533 C CA . LEU A 1 78 ? -4.590 7.603 10.380 1.00 75.94 78 LEU A CA 1
ATOM 534 C C . LEU A 1 78 ? -5.843 6.768 10.663 1.00 75.94 78 LEU A C 1
ATOM 536 O O . LEU A 1 78 ? -6.618 7.122 11.548 1.00 75.94 78 LEU A O 1
ATOM 540 N N . GLY A 1 79 ? -6.014 5.631 9.981 1.00 68.06 79 GLY A N 1
ATOM 541 C CA . GLY A 1 79 ? -7.114 4.697 10.240 1.00 68.06 79 GLY A CA 1
ATOM 542 C C . GLY A 1 79 ? -7.076 4.113 11.657 1.00 68.06 79 GLY A C 1
ATOM 543 O O . GLY A 1 79 ? -8.108 4.036 12.322 1.00 68.06 79 GLY A O 1
ATOM 544 N N . ALA A 1 80 ? -5.885 3.771 12.160 1.00 71.94 80 ALA A N 1
ATOM 545 C CA . ALA A 1 80 ? -5.702 3.302 13.533 1.00 71.94 80 ALA A CA 1
ATOM 546 C C . ALA A 1 80 ? -6.055 4.379 14.574 1.00 71.94 80 ALA A C 1
ATOM 548 O O . ALA A 1 80 ? -6.715 4.079 15.569 1.00 71.94 80 ALA A O 1
ATOM 549 N N . ARG A 1 81 ? -5.656 5.635 14.335 1.00 75.12 81 ARG A N 1
ATOM 550 C CA . ARG A 1 81 ? -5.999 6.768 15.209 1.00 75.12 81 ARG A CA 1
ATOM 551 C C . ARG A 1 81 ? -7.490 7.094 15.177 1.00 75.12 81 ARG A C 1
ATOM 553 O O . ARG A 1 81 ? -8.067 7.348 16.226 1.00 75.12 81 ARG A O 1
ATOM 560 N N . ALA A 1 82 ? -8.114 7.047 14.001 1.00 70.88 82 ALA A N 1
ATOM 561 C CA . ALA A 1 82 ? -9.551 7.259 13.855 1.00 70.88 82 ALA A CA 1
ATOM 562 C C . ALA A 1 82 ? -10.360 6.218 14.645 1.00 70.88 82 ALA A C 1
ATOM 564 O O . ALA A 1 82 ? -11.341 6.575 15.285 1.00 70.88 82 ALA A O 1
ATOM 565 N N . ALA A 1 83 ? -9.918 4.957 14.658 1.00 67.94 83 ALA A N 1
ATOM 566 C CA . ALA A 1 83 ? -10.541 3.915 15.470 1.00 67.94 83 ALA A CA 1
ATOM 567 C C . ALA A 1 83 ? -10.385 4.152 16.976 1.00 67.94 83 ALA A C 1
ATOM 569 O O . ALA A 1 83 ? -11.349 4.001 17.714 1.00 67.94 83 ALA A O 1
ATOM 570 N N . ALA A 1 84 ? -9.197 4.562 17.427 1.00 70.94 84 ALA A N 1
ATOM 571 C CA . ALA A 1 84 ? -8.948 4.857 18.840 1.00 70.94 84 ALA A CA 1
ATOM 572 C C . ALA A 1 84 ? -9.753 6.063 19.364 1.00 70.94 84 ALA A C 1
ATOM 574 O O . ALA A 1 84 ? -9.948 6.194 20.568 1.00 70.94 84 ALA A O 1
ATOM 575 N N . ALA A 1 85 ? -10.210 6.948 18.474 1.00 74.81 85 ALA A N 1
ATOM 576 C CA . ALA A 1 85 ? -11.035 8.100 18.823 1.00 74.81 85 ALA A CA 1
ATOM 577 C C . ALA A 1 85 ? -12.534 7.771 18.951 1.00 74.81 85 ALA A C 1
ATOM 579 O O . ALA A 1 85 ? -13.296 8.625 19.404 1.00 74.81 85 ALA A O 1
ATOM 580 N N . VAL A 1 86 ? -12.976 6.571 18.550 1.00 74.06 86 VAL A N 1
ATOM 581 C CA . VAL A 1 86 ? -14.370 6.147 18.729 1.00 74.06 86 VAL A CA 1
ATOM 582 C C . VAL A 1 86 ? -14.584 5.800 20.208 1.00 74.06 86 VAL A C 1
ATOM 584 O O . VAL A 1 86 ? -13.902 4.905 20.714 1.00 74.06 86 VAL A O 1
ATOM 587 N N . PRO A 1 87 ? -15.502 6.481 20.924 1.00 62.59 87 PRO A N 1
ATOM 588 C CA . PRO A 1 87 ? -15.761 6.190 22.328 1.00 62.59 87 PRO A CA 1
ATOM 589 C C . PRO A 1 87 ? -16.229 4.744 22.486 1.00 62.59 87 PRO A C 1
ATOM 591 O O . PRO A 1 87 ? -17.212 4.331 21.869 1.00 62.59 87 PRO A O 1
ATOM 594 N N . ALA A 1 88 ? -15.534 3.971 23.319 1.00 59.66 88 ALA A N 1
ATOM 595 C CA . ALA A 1 88 ? -16.049 2.679 23.744 1.00 59.66 88 ALA A CA 1
ATOM 596 C C . ALA A 1 88 ? -17.342 2.917 24.537 1.00 59.66 88 ALA A C 1
ATOM 598 O O . ALA A 1 88 ? -17.378 3.807 25.384 1.00 59.66 88 ALA A O 1
ATOM 599 N N . ALA A 1 89 ? -18.390 2.134 24.265 1.00 55.78 89 ALA A N 1
ATOM 600 C CA . ALA A 1 89 ? -19.613 2.178 25.061 1.00 55.78 89 ALA A CA 1
ATOM 601 C C . ALA A 1 89 ? -19.254 2.052 26.551 1.00 55.78 89 ALA A C 1
ATOM 603 O O . ALA A 1 89 ? -18.497 1.148 26.913 1.00 55.78 89 ALA A O 1
ATOM 604 N N . ASP A 1 90 ? -19.758 2.981 27.369 1.00 46.91 90 ASP A N 1
ATOM 605 C CA . ASP A 1 90 ? -19.442 3.139 28.789 1.00 46.91 90 ASP A CA 1
ATOM 606 C C . ASP A 1 90 ? -19.726 1.859 29.592 1.00 46.91 90 ASP A C 1
ATOM 608 O O . ASP A 1 90 ? -20.766 1.692 30.225 1.00 46.91 90 ASP A O 1
ATOM 612 N N . THR A 1 91 ? -18.763 0.944 29.631 1.00 48.69 91 THR A N 1
ATOM 613 C CA . THR A 1 91 ? -18.590 0.051 30.773 1.00 48.69 91 THR A CA 1
ATOM 614 C C . THR A 1 91 ? -17.725 0.823 31.755 1.00 48.69 91 THR A C 1
ATOM 616 O O . THR A 1 91 ? -16.511 0.904 31.575 1.00 48.69 91 THR A O 1
ATOM 619 N N . GLY A 1 92 ? -18.389 1.484 32.704 1.00 49.66 92 GLY A N 1
ATOM 620 C CA . GLY A 1 92 ? -17.836 2.521 33.569 1.00 49.66 92 GLY A CA 1
ATOM 621 C C . GLY A 1 92 ? -16.395 2.311 34.041 1.00 49.66 92 GLY A C 1
ATOM 622 O O . GLY A 1 92 ? -16.013 1.237 34.500 1.00 49.66 92 GLY A O 1
ATOM 623 N N . GLY A 1 93 ? -15.629 3.404 34.001 1.00 55.41 93 GLY A N 1
ATOM 624 C CA . GLY A 1 93 ? -14.406 3.559 34.783 1.00 55.41 93 GLY A CA 1
ATOM 625 C C . GLY A 1 93 ? -13.138 3.765 33.965 1.00 55.41 93 GLY A C 1
ATOM 626 O O . GLY A 1 93 ? -12.353 2.840 33.810 1.00 55.41 93 GLY A O 1
ATOM 627 N N . CYS A 1 94 ? -12.916 5.005 33.523 1.00 52.78 94 CYS A N 1
ATOM 628 C CA . CYS A 1 94 ? -11.642 5.729 33.633 1.00 52.78 94 CYS A CA 1
ATOM 629 C C . CYS A 1 94 ? -11.909 7.188 33.226 1.00 52.78 94 CYS A C 1
ATOM 631 O O . CYS A 1 94 ? -11.992 7.513 32.046 1.00 52.78 94 CYS A O 1
ATOM 633 N N . GLY A 1 95 ? -12.111 8.057 34.221 1.00 51.22 95 GLY A N 1
ATOM 634 C CA . GLY A 1 95 ? -12.297 9.491 34.008 1.00 51.22 95 GLY A CA 1
ATOM 635 C C . GLY A 1 95 ? -11.063 10.152 33.386 1.00 51.22 95 GLY A C 1
ATOM 636 O O . GLY A 1 95 ? -9.949 9.633 33.476 1.00 51.22 95 GLY A O 1
ATOM 637 N N . SER A 1 96 ? -11.286 11.325 32.790 1.00 55.28 96 SER A N 1
ATOM 638 C CA . SER A 1 96 ? -10.377 12.152 31.972 1.00 55.28 96 SER A CA 1
ATOM 639 C C . SER A 1 96 ? -9.045 12.594 32.624 1.00 55.28 96 SER A C 1
ATOM 641 O O . SER A 1 96 ? -8.381 13.494 32.111 1.00 55.28 96 SER A O 1
ATOM 643 N N . SER A 1 97 ? -8.635 11.992 33.740 1.00 55.53 97 SER A N 1
ATOM 644 C CA . SER A 1 97 ? -7.411 12.321 34.482 1.00 55.53 97 SER A CA 1
ATOM 645 C C . SER A 1 97 ? -6.340 11.221 34.416 1.00 55.53 97 SER A C 1
ATOM 647 O O . SER A 1 97 ? -5.160 11.541 34.506 1.00 55.53 97 SER A O 1
ATOM 649 N N . CYS A 1 98 ? -6.705 9.949 34.184 1.00 54.22 98 CYS A N 1
ATOM 650 C CA . CYS A 1 98 ? -5.751 8.856 33.922 1.00 54.22 98 CYS A CA 1
ATOM 651 C C . CYS A 1 98 ? -5.826 8.515 32.412 1.00 54.22 98 CYS A C 1
ATOM 653 O O . CYS A 1 98 ? -6.474 7.553 32.013 1.00 54.22 98 CYS A O 1
ATOM 655 N N . GLY A 1 99 ? -5.217 9.345 31.553 1.00 52.97 99 GLY A N 1
ATOM 656 C CA . GLY A 1 99 ? -5.359 9.332 30.080 1.00 52.97 99 GLY A CA 1
ATOM 657 C C . GLY A 1 99 ? -4.839 8.100 29.313 1.00 52.97 99 GLY A C 1
ATOM 658 O O . GLY A 1 99 ? -4.654 8.177 28.102 1.00 52.97 99 GLY A O 1
ATOM 659 N N . ALA A 1 100 ? -4.591 6.972 29.982 1.00 59.06 100 ALA A N 1
ATOM 660 C CA . ALA A 1 100 ? -4.315 5.681 29.354 1.00 59.06 100 ALA A CA 1
ATOM 661 C C . ALA A 1 100 ? -4.625 4.533 30.329 1.00 59.06 100 ALA A C 1
ATOM 663 O O . ALA A 1 100 ? -4.239 4.596 31.498 1.00 59.06 100 ALA A O 1
ATOM 664 N N . CYS A 1 101 ? -5.219 3.430 29.847 1.00 59.00 101 CYS A N 1
ATOM 665 C CA . CYS A 1 101 ? -5.394 2.201 30.643 1.00 59.00 101 CYS A CA 1
ATOM 666 C C . CYS A 1 101 ? -4.070 1.642 31.197 1.00 59.00 101 CYS A C 1
ATOM 668 O O . CYS A 1 101 ? -4.085 0.921 32.192 1.00 59.00 101 CYS A O 1
ATOM 670 N N . SER A 1 102 ? -2.928 2.011 30.609 1.00 63.25 102 SER A N 1
ATOM 671 C CA . SER A 1 102 ? -1.591 1.676 31.116 1.00 63.25 102 SER A CA 1
ATOM 672 C C . SER A 1 102 ? -1.300 2.246 32.511 1.00 63.25 102 SER A C 1
ATOM 674 O O . SER A 1 102 ? -0.398 1.762 33.184 1.00 63.25 102 SER A O 1
ATOM 676 N N . LEU A 1 103 ? -2.060 3.249 32.966 1.00 60.03 103 LEU A N 1
ATOM 677 C CA . LEU A 1 103 ? -1.895 3.896 34.273 1.00 60.03 103 LEU A CA 1
ATOM 678 C C . LEU A 1 103 ? -2.880 3.373 35.334 1.00 60.03 103 LEU A C 1
ATOM 680 O O . LEU A 1 103 ? -2.890 3.866 36.459 1.00 60.03 103 LEU A O 1
ATOM 684 N N . LYS A 1 104 ? -3.688 2.350 35.016 1.00 63.03 104 LYS A N 1
ATOM 685 C CA . LYS A 1 104 ? -4.731 1.812 35.909 1.00 63.03 104 LYS A CA 1
ATOM 686 C C . LYS A 1 104 ? -4.195 1.357 37.271 1.00 63.03 104 LYS A C 1
ATOM 688 O O . LYS A 1 104 ? -4.864 1.563 38.276 1.00 63.03 104 LYS A O 1
ATOM 693 N N . GLY A 1 105 ? -2.984 0.797 37.314 1.00 64.88 105 GLY A N 1
ATOM 694 C CA . GLY A 1 105 ? -2.350 0.356 38.563 1.00 64.88 105 GLY A CA 1
ATOM 695 C C . GLY A 1 105 ? -1.952 1.497 39.505 1.00 64.88 105 GLY A C 1
ATOM 696 O O . GLY A 1 105 ? -1.913 1.293 40.711 1.00 64.88 105 GLY A O 1
ATOM 697 N N . ALA A 1 106 ? -1.708 2.701 38.979 1.00 65.69 106 ALA A N 1
ATOM 698 C CA . ALA A 1 106 ? -1.351 3.869 39.785 1.00 65.69 106 ALA A CA 1
ATOM 699 C C . ALA A 1 106 ? -2.577 4.587 40.382 1.00 65.69 106 ALA A C 1
ATOM 701 O O . ALA A 1 106 ? -2.427 5.351 41.329 1.00 65.69 106 ALA A O 1
ATOM 702 N N . CYS A 1 107 ? -3.777 4.348 39.834 1.00 61.88 107 CYS A N 1
ATOM 703 C CA . CYS A 1 107 ? -5.024 4.998 40.257 1.00 61.88 107 CYS A CA 1
ATOM 704 C C . CYS A 1 107 ? -5.884 4.094 41.189 1.00 61.88 107 CYS A C 1
ATOM 706 O O . CYS A 1 107 ? -7.029 4.438 41.475 1.00 61.88 107 CYS A O 1
ATOM 708 N N . GLN A 1 108 ? -5.377 2.942 41.658 1.00 65.19 108 GLN A N 1
ATOM 709 C CA . GLN A 1 108 ? -6.095 2.052 42.586 1.00 65.19 108 GLN A CA 1
ATOM 710 C C . GLN A 1 108 ? -5.906 2.551 44.039 1.00 65.19 108 GLN A C 1
ATOM 712 O O . GLN A 1 108 ? -4.757 2.669 44.467 1.00 65.19 108 GLN A O 1
ATOM 717 N N . PRO A 1 109 ? -6.973 2.859 44.807 1.00 53.53 109 PRO A N 1
ATOM 718 C CA . PRO A 1 109 ? -6.826 3.250 46.209 1.00 53.53 109 PRO A CA 1
ATOM 719 C C . PRO A 1 109 ? -6.286 2.073 47.034 1.00 53.53 109 PRO A C 1
ATOM 721 O O . PRO A 1 109 ? -6.736 0.939 46.851 1.00 53.53 109 PRO A O 1
ATOM 724 N N . SER A 1 110 ? -5.307 2.363 47.895 1.00 52.38 110 SER A N 1
ATOM 725 C CA . SER A 1 110 ? -4.743 1.444 48.896 1.00 52.38 110 SER A CA 1
ATOM 726 C C . SER A 1 110 ? -5.773 1.021 49.933 1.00 52.38 110 SER A C 1
ATOM 728 O O . SER A 1 110 ? -6.484 1.940 50.406 1.00 52.38 110 SER A O 1
#

Secondary structure (DSSP, 8-state):
-------SSSS---TGGGS-HHHHHHHHHHHHHHHHHHHHHHHHHHHHHHHH-HHHHHHHHHHHHHHHHHHHHHHHHHHHHHHHTSPPP--S---TTS-SGGGGGGGS--

Nearest PDB structures (foldseek):
  1c0v-assembly1_A  TM=7.101E-01  e=5.267E+00  Escherichia coli
  7zk4-assembly1_A  TM=3.424E-01  e=9.861E+00  Mus musculus

Mean predicted aligned error: 12.91 Å

Foldseek 3Di:
DDQPPPDPPDAQDDPLLVPDSVLVVQLRVQLVVLLVVLVVLQVVLQVQLVVVDDPVSVVSNVVSNVVSVVSNVVSSVVSVVSSVPPDDDPPDDDDPPQVDPVCVVVPDDD

Sequence (110 aa):
AERLPRNRWAGVRTPETMRDDQTFALANKVAGPTLLAAAGLLVIGGIAGILIGGAFGIGAVLVSVVAAALTAATGGSLGARAAAAVPAADTGGCGSSCGACSLKGACQPS